Protein AF-A0A1F5BZK8-F1 (afdb_monomer_lite)

Radius of gyration: 39.13 Å; chains: 1; bounding box: 57×49×111 Å

Structure (mmCIF, N/CA/C/O backbone):
data_AF-A0A1F5BZK8-F1
#
_entry.id   AF-A0A1F5BZK8-F1
#
loop_
_atom_site.group_PDB
_atom_site.id
_atom_site.type_symbol
_atom_site.label_atom_id
_atom_site.label_alt_id
_atom_site.label_comp_id
_atom_site.label_asym_id
_atom_site.label_entity_id
_atom_site.label_seq_id
_atom_site.pdbx_PDB_ins_code
_atom_site.Cartn_x
_atom_site.Cartn_y
_atom_site.Cartn_z
_atom_site.occupancy
_atom_site.B_iso_or_equiv
_atom_site.auth_seq_id
_atom_site.auth_comp_id
_atom_site.auth_asym_id
_atom_site.auth_atom_id
_atom_site.pdbx_PDB_model_num
ATOM 1 N N . MET A 1 1 ? 40.650 -32.717 -86.537 1.00 50.59 1 MET A N 1
ATOM 2 C CA . MET A 1 1 ? 40.655 -31.982 -85.253 1.00 50.59 1 MET A CA 1
ATOM 3 C C . MET A 1 1 ? 39.331 -32.224 -84.530 1.00 50.59 1 MET A C 1
ATOM 5 O O . MET A 1 1 ? 38.383 -31.490 -84.745 1.00 50.59 1 MET A O 1
ATOM 9 N N . LYS A 1 2 ? 39.222 -33.298 -83.738 1.00 49.22 2 LYS A N 1
ATOM 10 C CA . LYS A 1 2 ? 38.059 -33.572 -82.874 1.00 49.22 2 LYS A CA 1
ATOM 11 C C . LYS A 1 2 ? 38.567 -33.761 -81.448 1.00 49.22 2 LYS A C 1
ATOM 13 O O . LYS A 1 2 ? 38.599 -34.866 -80.929 1.00 49.22 2 LYS A O 1
ATOM 18 N N . LYS A 1 3 ? 39.078 -32.679 -80.868 1.00 53.44 3 LYS A N 1
ATOM 19 C CA . LYS A 1 3 ? 39.225 -32.562 -79.418 1.00 53.44 3 LYS A CA 1
ATOM 20 C C . LYS A 1 3 ? 38.068 -31.698 -78.918 1.00 53.44 3 LYS A C 1
ATOM 22 O O . LYS A 1 3 ? 37.683 -30.755 -79.608 1.00 53.44 3 LYS A O 1
ATOM 27 N N . ASN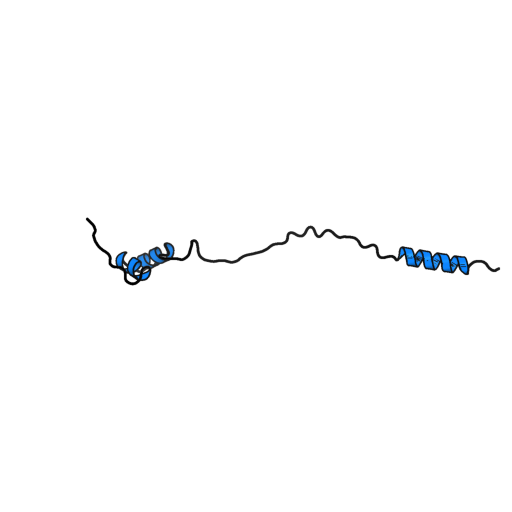 A 1 4 ? 37.575 -32.007 -77.723 1.00 61.34 4 ASN A N 1
ATOM 28 C CA . ASN A 1 4 ? 36.768 -31.123 -76.876 1.00 61.34 4 ASN A CA 1
ATOM 29 C C . ASN A 1 4 ? 35.255 -31.070 -77.133 1.00 61.34 4 ASN A C 1
ATOM 31 O O . ASN A 1 4 ? 34.716 -29.970 -77.201 1.00 61.34 4 ASN A O 1
ATOM 35 N N . LYS A 1 5 ? 34.550 -32.207 -77.204 1.00 62.69 5 LYS A N 1
ATOM 36 C CA . LYS A 1 5 ? 33.116 -32.218 -76.842 1.00 62.69 5 LYS A CA 1
ATOM 37 C C . LYS A 1 5 ? 32.923 -32.804 -75.443 1.00 62.69 5 LYS A C 1
ATOM 39 O O . LYS A 1 5 ? 32.543 -32.073 -74.542 1.00 62.69 5 LYS A O 1
ATOM 44 N N . GLU A 1 6 ? 33.394 -34.029 -75.221 1.00 60.81 6 GLU A N 1
ATOM 45 C CA . GLU A 1 6 ? 33.382 -34.676 -73.896 1.00 60.81 6 GLU A CA 1
ATOM 46 C C . GLU A 1 6 ? 34.219 -33.921 -72.849 1.00 60.81 6 GLU A C 1
ATOM 48 O O . GLU A 1 6 ? 33.865 -33.871 -71.679 1.00 60.81 6 GLU A O 1
ATOM 53 N N . GLU A 1 7 ? 35.318 -33.280 -73.259 1.00 61.19 7 GLU A N 1
ATOM 54 C CA . GLU A 1 7 ? 36.154 -32.466 -72.361 1.00 61.19 7 GLU A CA 1
ATOM 55 C C . GLU A 1 7 ? 35.515 -31.105 -72.025 1.00 61.19 7 GLU A C 1
ATOM 57 O O . GLU A 1 7 ? 35.895 -30.472 -71.045 1.00 61.19 7 GLU A O 1
ATOM 62 N N . ARG A 1 8 ? 34.550 -30.640 -72.836 1.00 59.28 8 ARG A N 1
ATOM 63 C CA . ARG A 1 8 ? 33.740 -29.448 -72.530 1.00 59.28 8 ARG A CA 1
ATOM 64 C C . ARG A 1 8 ? 32.585 -29.815 -71.616 1.00 59.28 8 ARG A C 1
ATOM 66 O O . ARG A 1 8 ? 32.403 -29.140 -70.618 1.00 59.28 8 ARG A O 1
ATOM 73 N N . GLU A 1 9 ? 31.916 -30.927 -71.898 1.00 62.91 9 GLU A N 1
ATOM 74 C CA . GLU A 1 9 ? 30.826 -31.453 -71.073 1.00 62.91 9 GLU A CA 1
ATOM 75 C C . GLU A 1 9 ? 31.330 -31.838 -69.671 1.00 62.91 9 GLU A C 1
ATOM 77 O O . GLU A 1 9 ? 30.706 -31.473 -68.685 1.00 62.91 9 GLU A O 1
ATOM 82 N N . LYS A 1 10 ? 32.520 -32.447 -69.539 1.00 60.81 10 LYS A N 1
ATOM 83 C CA . LYS A 1 10 ? 33.149 -32.702 -68.226 1.00 60.81 10 LYS A CA 1
ATOM 84 C C . LYS A 1 10 ? 33.524 -31.422 -67.477 1.00 60.81 10 LYS A C 1
ATOM 86 O O . LYS A 1 10 ? 33.307 -31.351 -66.277 1.00 60.81 10 LYS A O 1
ATOM 91 N N . LYS A 1 11 ? 34.035 -30.403 -68.178 1.00 59.22 11 LYS A N 1
ATOM 92 C CA . LYS A 1 11 ? 34.353 -29.094 -67.578 1.00 59.22 11 LYS A CA 1
ATOM 93 C C . LYS A 1 11 ? 33.110 -28.294 -67.202 1.00 59.22 11 LYS A C 1
ATOM 95 O O . LYS A 1 11 ? 33.193 -27.454 -66.314 1.00 59.22 11 LYS A O 1
ATOM 100 N N . GLU A 1 12 ? 31.994 -28.509 -67.890 1.00 60.19 12 GLU A N 1
ATOM 101 C CA . GLU A 1 12 ? 30.698 -27.899 -67.585 1.00 60.19 12 GLU A CA 1
ATOM 102 C C . GLU A 1 12 ? 30.029 -28.599 -66.399 1.00 60.19 12 GLU A C 1
ATOM 104 O O . GLU A 1 12 ? 29.575 -27.905 -65.498 1.00 60.19 12 GLU A O 1
ATOM 109 N N . VAL A 1 13 ? 30.087 -29.933 -66.327 1.00 60.38 13 VAL A N 1
ATOM 110 C CA . VAL A 1 13 ? 29.600 -30.713 -65.177 1.00 60.38 13 VAL A CA 1
ATOM 111 C C . VAL A 1 13 ? 30.452 -30.467 -63.925 1.00 60.38 13 VAL A C 1
ATOM 113 O O . VAL A 1 13 ? 29.888 -30.218 -62.868 1.00 60.38 13 VAL A O 1
ATOM 116 N N . GLU A 1 14 ? 31.788 -30.410 -64.027 1.00 59.41 14 GLU A N 1
ATOM 117 C CA . GLU A 1 14 ? 32.660 -30.012 -62.901 1.00 59.41 14 GLU A CA 1
ATOM 118 C C . GLU A 1 14 ? 32.380 -28.569 -62.448 1.00 59.41 14 GLU A C 1
ATOM 120 O O . GLU A 1 14 ? 32.361 -28.290 -61.251 1.00 59.41 14 GLU A O 1
ATOM 125 N N . LYS A 1 15 ? 32.088 -27.650 -63.385 1.00 56.47 15 LYS A N 1
ATOM 126 C CA . LYS A 1 15 ? 31.654 -26.279 -63.055 1.00 56.47 15 LYS A CA 1
ATOM 127 C C . LYS A 1 15 ? 30.277 -26.220 -62.400 1.00 56.47 15 LYS A C 1
ATOM 129 O O . LYS A 1 15 ? 30.023 -25.283 -61.646 1.00 56.47 15 LYS A O 1
ATOM 134 N N . GLU A 1 16 ? 29.374 -27.139 -62.730 1.00 56.47 16 GLU A N 1
ATOM 135 C CA . GLU A 1 16 ? 28.035 -27.227 -62.142 1.00 56.47 16 GLU A CA 1
ATOM 136 C C . GLU A 1 16 ? 28.054 -27.911 -60.768 1.00 56.47 16 GLU A C 1
ATOM 138 O O . GLU A 1 16 ? 27.347 -27.455 -59.869 1.00 56.47 16 GLU A O 1
ATOM 143 N N . GLU A 1 17 ? 28.915 -28.911 -60.553 1.00 54.00 17 GLU A N 1
ATOM 144 C CA . GLU A 1 17 ? 29.140 -29.546 -59.247 1.00 54.00 17 GLU A CA 1
ATOM 145 C C . GLU A 1 17 ? 29.883 -28.619 -58.271 1.00 54.00 17 GLU A C 1
ATOM 147 O O . GLU A 1 17 ? 29.534 -28.560 -57.094 1.00 54.00 17 GLU A O 1
ATOM 152 N N . GLU A 1 18 ? 30.832 -27.800 -58.740 1.00 54.66 18 GLU A N 1
ATOM 153 C CA . GLU A 1 18 ? 31.480 -26.760 -57.920 1.00 54.66 18 GLU A CA 1
ATOM 154 C C . GLU A 1 18 ? 30.520 -25.596 -57.584 1.00 54.66 18 GLU A C 1
ATOM 156 O O . GLU A 1 18 ? 30.745 -24.816 -56.654 1.00 54.66 18 GLU A O 1
ATOM 161 N N . LYS A 1 19 ? 29.391 -25.520 -58.303 1.00 52.62 19 LYS A N 1
ATOM 162 C CA . LYS A 1 19 ? 28.250 -24.644 -58.012 1.00 52.62 19 LYS A CA 1
ATOM 163 C C . LYS A 1 19 ? 27.269 -25.258 -57.007 1.00 52.62 19 LYS A C 1
ATOM 165 O O . LYS A 1 19 ? 26.227 -24.652 -56.738 1.00 52.62 19 LYS A O 1
ATOM 170 N N . ALA A 1 20 ? 27.584 -26.419 -56.427 1.00 59.00 20 ALA A N 1
ATOM 171 C CA . ALA A 1 20 ? 26.919 -26.898 -55.226 1.00 59.00 20 ALA A CA 1
ATOM 172 C C . ALA A 1 20 ? 27.118 -25.859 -54.115 1.00 59.00 20 ALA A C 1
ATOM 174 O O . ALA A 1 20 ? 28.227 -25.601 -53.644 1.00 59.00 20 ALA A O 1
ATOM 175 N N . LEU A 1 21 ? 26.014 -25.207 -53.756 1.00 60.50 21 LEU A N 1
ATOM 176 C CA . LEU A 1 21 ? 25.918 -24.145 -52.763 1.00 60.50 21 LEU A CA 1
ATOM 177 C C . LEU A 1 21 ? 26.759 -24.457 -51.520 1.00 60.50 21 LEU A C 1
ATOM 179 O O . LEU A 1 21 ? 26.433 -25.351 -50.738 1.00 60.50 21 LEU A O 1
ATOM 183 N N . LYS A 1 22 ? 27.812 -23.663 -51.303 1.00 64.94 22 LYS A N 1
ATOM 184 C CA . LYS A 1 22 ? 28.489 -23.573 -50.009 1.00 64.94 22 LYS A CA 1
ATOM 185 C C . LYS A 1 22 ? 27.494 -22.993 -49.009 1.00 64.94 22 LYS A C 1
ATOM 187 O O . LYS A 1 22 ? 27.317 -21.781 -48.928 1.00 64.94 22 LYS A O 1
ATOM 192 N N . VAL A 1 23 ? 26.807 -23.865 -48.283 1.00 68.62 23 VAL A N 1
ATOM 193 C CA . VAL A 1 23 ? 25.978 -23.464 -47.149 1.00 68.62 23 VAL A CA 1
ATOM 194 C C . VAL A 1 23 ? 26.923 -23.156 -45.996 1.00 68.62 23 VAL A C 1
ATOM 196 O O . VAL A 1 23 ? 27.415 -24.051 -45.313 1.00 68.62 23 VAL A O 1
ATOM 199 N N . GLU A 1 24 ? 27.220 -21.876 -45.808 1.00 72.56 24 GLU A N 1
ATOM 200 C CA . GLU A 1 24 ? 27.950 -21.409 -44.638 1.00 72.56 24 GLU A CA 1
ATOM 201 C C . GLU A 1 24 ? 26.962 -21.288 -43.472 1.00 72.56 24 GLU A C 1
ATOM 203 O O . GLU A 1 24 ? 26.047 -20.462 -43.488 1.00 72.56 24 GLU A O 1
ATOM 208 N N . ILE A 1 25 ? 27.111 -22.145 -42.458 1.00 69.81 25 ILE A N 1
ATOM 209 C CA . ILE A 1 25 ? 26.353 -22.011 -41.211 1.00 69.81 25 ILE A CA 1
ATOM 210 C C . ILE A 1 25 ? 26.933 -20.813 -40.459 1.00 69.81 25 ILE A C 1
ATOM 212 O O . ILE A 1 25 ? 27.875 -20.937 -39.675 1.00 69.81 25 ILE A O 1
ATOM 216 N N . VAL A 1 26 ? 26.369 -19.634 -40.712 1.00 75.50 26 VAL A N 1
ATOM 217 C CA . VAL A 1 26 ? 26.711 -18.417 -39.978 1.00 75.50 26 VAL A CA 1
ATOM 218 C C . VAL A 1 26 ? 26.087 -18.512 -38.591 1.00 75.50 26 VAL A C 1
ATOM 220 O O . VAL A 1 26 ? 24.878 -18.364 -38.405 1.00 75.50 26 VAL A O 1
ATOM 223 N N . LYS A 1 27 ? 26.922 -18.783 -37.588 1.00 71.62 27 LYS A N 1
ATOM 224 C CA . LYS A 1 27 ? 26.520 -18.754 -36.183 1.00 71.62 27 LYS A CA 1
ATOM 225 C C . LYS A 1 27 ? 26.268 -17.294 -35.793 1.00 71.62 27 LYS A C 1
ATOM 227 O O . LYS A 1 27 ? 27.206 -16.525 -35.593 1.00 71.62 27 LYS A O 1
ATOM 232 N N . LEU A 1 28 ? 25.000 -16.897 -35.729 1.00 72.75 28 LEU A N 1
ATOM 233 C CA . LEU A 1 28 ? 24.604 -15.574 -35.251 1.00 72.75 28 LEU A CA 1
ATOM 234 C C . LEU A 1 28 ? 24.953 -15.461 -33.759 1.00 72.75 28 LEU A C 1
ATOM 236 O O . LEU A 1 28 ? 24.252 -15.992 -32.904 1.00 72.75 28 LEU A O 1
ATOM 240 N N . ASN A 1 29 ? 26.040 -14.755 -33.440 1.00 74.62 29 ASN A N 1
ATOM 241 C CA . ASN A 1 29 ? 26.439 -14.422 -32.064 1.00 74.62 29 ASN A CA 1
ATOM 242 C C 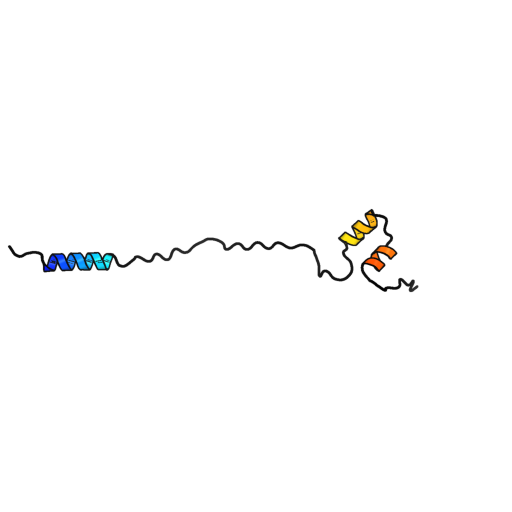. ASN A 1 29 ? 25.642 -13.222 -31.513 1.00 74.62 29 ASN A C 1
ATOM 244 O O . ASN A 1 29 ? 26.172 -12.384 -30.786 1.00 74.62 29 ASN A O 1
ATOM 248 N N . THR A 1 30 ? 24.375 -13.090 -31.900 1.00 78.19 30 THR A N 1
ATOM 249 C CA . THR A 1 30 ? 23.495 -12.022 -31.426 1.00 78.19 30 THR A CA 1
ATOM 250 C C . THR A 1 30 ? 22.788 -12.479 -30.162 1.00 78.19 30 THR A C 1
ATOM 252 O O . THR A 1 30 ? 22.049 -13.462 -30.181 1.00 78.19 30 THR A O 1
ATOM 255 N N . SER A 1 31 ? 23.002 -11.756 -29.064 1.00 81.69 31 SER A N 1
ATOM 256 C CA . SER A 1 31 ? 22.257 -11.971 -27.825 1.00 81.69 31 SER A CA 1
ATOM 257 C C . SER A 1 31 ? 20.768 -11.732 -28.070 1.00 81.69 31 SER A C 1
ATOM 259 O O . SER A 1 31 ? 20.376 -10.661 -28.535 1.00 81.69 31 SER A O 1
ATOM 261 N N . LEU A 1 32 ? 19.939 -12.724 -27.752 1.00 88.50 32 LEU A N 1
ATOM 262 C CA . LEU A 1 32 ? 18.489 -12.582 -27.772 1.00 88.50 32 LEU A CA 1
ATOM 263 C C . LEU A 1 32 ? 18.064 -11.800 -26.525 1.00 88.50 32 LEU A C 1
ATOM 265 O O . LEU A 1 32 ? 18.161 -12.303 -25.407 1.00 88.50 32 LEU A O 1
ATOM 269 N N . THR A 1 33 ? 17.632 -10.556 -26.715 1.00 91.88 33 THR A N 1
ATOM 270 C CA . THR A 1 33 ? 17.206 -9.677 -25.620 1.00 91.88 33 THR A CA 1
ATOM 271 C C . THR A 1 33 ? 15.691 -9.698 -25.493 1.00 91.88 33 THR A C 1
ATOM 273 O O . THR A 1 33 ? 14.979 -9.371 -26.440 1.00 91.88 33 THR A O 1
ATOM 276 N N . PHE A 1 34 ? 15.203 -10.013 -24.295 1.00 93.00 34 PHE A N 1
ATOM 277 C CA . PHE A 1 34 ? 13.802 -9.847 -23.923 1.00 93.00 34 PHE A CA 1
ATOM 278 C C . PHE A 1 34 ? 13.686 -8.727 -22.894 1.00 93.00 34 PHE A C 1
ATOM 280 O O . PHE A 1 34 ? 14.377 -8.744 -21.876 1.00 93.00 34 PHE A O 1
ATOM 287 N N . ILE A 1 35 ? 12.814 -7.756 -23.159 1.00 94.06 35 ILE A N 1
ATOM 288 C CA . ILE A 1 35 ? 12.529 -6.652 -22.242 1.00 94.06 35 ILE A CA 1
ATOM 289 C C . ILE A 1 35 ? 11.113 -6.842 -21.714 1.00 94.06 35 ILE A C 1
ATOM 291 O O . ILE A 1 35 ? 10.159 -6.890 -22.490 1.00 94.06 35 ILE A O 1
ATOM 295 N N . PHE A 1 36 ? 10.985 -6.935 -20.394 1.00 94.44 36 PHE A N 1
ATOM 296 C CA . PHE A 1 36 ? 9.698 -6.983 -19.713 1.00 94.44 36 PHE A CA 1
ATOM 297 C C . PHE A 1 36 ? 9.443 -5.649 -19.023 1.00 94.44 36 PHE A C 1
ATOM 299 O O . PHE A 1 36 ? 10.301 -5.135 -18.307 1.00 94.44 36 PHE A O 1
ATOM 306 N N . TYR A 1 37 ? 8.241 -5.117 -19.217 1.00 95.81 37 TYR A N 1
ATOM 307 C CA . TYR A 1 37 ? 7.753 -3.944 -18.508 1.00 95.81 37 TYR A CA 1
ATOM 308 C C . TYR A 1 37 ? 6.702 -4.394 -17.499 1.00 95.81 37 TYR A C 1
ATOM 310 O O . TYR A 1 37 ? 5.775 -5.125 -17.842 1.00 95.81 37 TYR A O 1
ATOM 318 N N . GLY A 1 38 ? 6.853 -3.963 -16.252 1.00 94.38 38 GLY 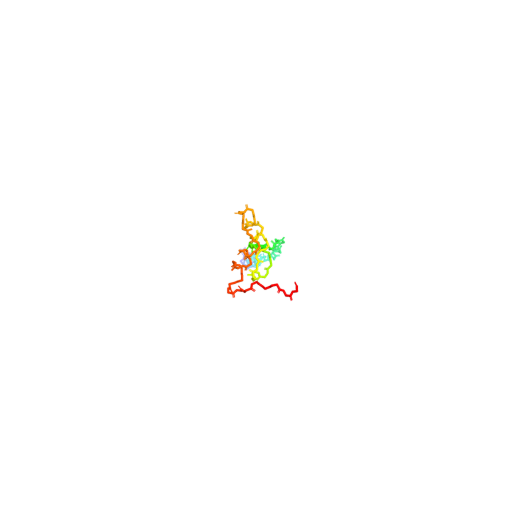A N 1
ATOM 319 C CA . GLY A 1 38 ? 5.942 -4.284 -15.161 1.00 94.38 38 GLY A CA 1
ATOM 320 C C . GLY A 1 38 ? 5.811 -3.108 -14.204 1.00 94.38 38 GLY A C 1
ATOM 321 O O . GLY A 1 38 ? 6.621 -2.182 -14.222 1.00 94.38 38 GLY A O 1
ATOM 322 N N . SER A 1 39 ? 4.773 -3.138 -13.375 1.00 94.19 39 SER A N 1
ATOM 323 C CA . SER A 1 39 ? 4.537 -2.132 -12.341 1.00 94.19 39 SER A CA 1
ATOM 324 C C . SER A 1 39 ? 4.078 -2.796 -11.046 1.00 94.19 39 SER A C 1
ATOM 326 O O . SER A 1 39 ? 3.594 -3.928 -11.057 1.00 94.19 39 SER A O 1
ATOM 328 N N . GLY A 1 40 ? 4.242 -2.085 -9.931 1.00 93.50 40 GLY A N 1
ATOM 329 C CA . GLY A 1 40 ? 3.977 -2.614 -8.596 1.00 93.50 40 GLY A CA 1
ATOM 330 C C . GLY A 1 40 ? 5.163 -3.381 -8.004 1.00 93.50 40 GLY A C 1
ATOM 331 O O . GLY A 1 40 ? 6.084 -3.799 -8.701 1.00 93.50 40 GLY A O 1
ATOM 332 N N . ASN A 1 41 ? 5.153 -3.524 -6.680 1.00 94.75 41 ASN A N 1
ATOM 333 C CA . ASN A 1 41 ? 6.138 -4.295 -5.930 1.00 94.75 41 ASN A CA 1
ATOM 334 C C . ASN A 1 41 ? 5.412 -5.023 -4.788 1.00 94.75 41 ASN A C 1
ATOM 336 O O . ASN A 1 41 ? 4.879 -4.376 -3.886 1.00 94.75 41 ASN A O 1
ATOM 340 N N . GLY A 1 42 ? 5.337 -6.353 -4.874 1.00 94.12 42 GLY A N 1
ATOM 341 C CA . GLY A 1 42 ? 4.626 -7.215 -3.927 1.00 94.12 42 GLY A CA 1
ATOM 342 C C . GLY A 1 42 ? 3.489 -8.018 -4.565 1.00 94.12 42 GLY A C 1
ATOM 343 O O . GLY A 1 42 ? 3.254 -7.956 -5.767 1.00 94.12 42 GLY A O 1
ATOM 344 N N . HIS A 1 43 ? 2.765 -8.776 -3.741 1.00 95.75 43 HIS A N 1
ATOM 345 C CA . HIS A 1 43 ? 1.708 -9.693 -4.191 1.00 95.75 43 HIS A CA 1
ATOM 346 C C . HIS A 1 43 ? 0.364 -9.005 -4.505 1.00 95.75 43 HIS A C 1
ATOM 348 O O . HIS A 1 43 ? -0.583 -9.675 -4.904 1.00 95.75 43 HIS A O 1
ATOM 354 N N . GLY A 1 44 ? 0.251 -7.688 -4.290 1.00 94.56 44 GLY A N 1
ATOM 355 C CA . GLY A 1 44 ? -0.915 -6.893 -4.699 1.00 94.56 44 GLY A CA 1
ATOM 356 C C . GLY A 1 44 ? -2.212 -7.141 -3.918 1.00 94.56 44 GLY A C 1
ATOM 357 O O . GLY A 1 44 ? -3.277 -6.779 -4.404 1.00 94.56 44 GLY A O 1
ATOM 358 N N . VAL A 1 45 ? -2.150 -7.742 -2.723 1.00 97.06 45 VAL A N 1
ATOM 359 C CA . VAL A 1 45 ? -3.339 -8.038 -1.898 1.00 97.06 45 VAL A CA 1
ATOM 360 C C . VAL A 1 45 ? -3.284 -7.258 -0.586 1.00 97.06 45 VAL A C 1
ATOM 362 O O . VAL A 1 45 ? -2.238 -7.176 0.054 1.00 97.06 45 VAL A O 1
ATOM 365 N N . GLY A 1 46 ? -4.420 -6.708 -0.161 1.00 97.00 46 GLY A N 1
ATOM 366 C CA . GLY A 1 46 ? -4.522 -5.918 1.063 1.00 97.00 46 GLY A CA 1
ATOM 367 C C . GLY A 1 46 ? -4.050 -4.482 0.852 1.00 97.00 46 GLY A C 1
ATOM 368 O O . GLY A 1 46 ? -4.555 -3.785 -0.022 1.00 97.00 46 GLY A O 1
ATOM 369 N N . MET A 1 47 ? -3.105 -4.027 1.673 1.00 98.00 47 MET A N 1
ATOM 370 C CA . MET A 1 47 ? -2.716 -2.620 1.754 1.00 98.00 47 MET A CA 1
ATOM 371 C C . MET A 1 47 ? -1.439 -2.303 0.976 1.00 98.00 47 MET A C 1
ATOM 373 O O . MET A 1 47 ? -0.380 -2.871 1.240 1.00 98.00 47 MET A O 1
ATOM 377 N N . SER A 1 48 ? -1.511 -1.321 0.072 1.00 98.00 48 SER A N 1
ATOM 378 C CA . SER A 1 48 ? -0.313 -0.727 -0.525 1.00 98.00 48 SER A CA 1
ATOM 379 C C . SER A 1 48 ? 0.358 0.213 0.472 1.00 98.00 48 SER A C 1
ATOM 381 O O . SER A 1 48 ? -0.243 1.194 0.906 1.00 98.00 48 SER A O 1
ATOM 383 N N . GLN A 1 49 ? 1.627 -0.046 0.791 1.00 97.69 49 GLN A N 1
ATOM 384 C CA . GLN A 1 49 ? 2.425 0.815 1.671 1.00 97.69 49 GLN A CA 1
ATOM 385 C C . GLN A 1 49 ? 2.566 2.232 1.095 1.00 97.69 49 GLN A C 1
ATOM 387 O O . GLN A 1 49 ? 2.327 3.218 1.790 1.00 97.69 49 GLN A O 1
ATOM 392 N N . TRP A 1 50 ? 2.878 2.332 -0.201 1.00 97.81 50 TRP A N 1
ATOM 393 C CA . TRP A 1 50 ? 2.990 3.614 -0.899 1.00 97.81 50 TRP A CA 1
ATOM 394 C C . TRP A 1 50 ? 1.651 4.342 -0.996 1.00 97.81 50 TRP A C 1
ATOM 396 O O . TRP A 1 50 ? 1.598 5.556 -0.807 1.00 97.81 50 TRP A O 1
ATOM 406 N N . GLY A 1 51 ? 0.559 3.612 -1.230 1.00 97.88 51 GLY A N 1
ATOM 407 C CA . GLY A 1 51 ? -0.771 4.213 -1.238 1.00 97.88 51 GLY A CA 1
ATOM 408 C C . GLY A 1 51 ? -1.200 4.712 0.148 1.00 97.88 51 GLY A C 1
ATOM 409 O O . GLY A 1 51 ? -1.725 5.814 0.256 1.00 97.88 51 GLY A O 1
ATOM 410 N N . ALA A 1 52 ? -0.923 3.963 1.220 1.00 98.44 52 ALA A N 1
ATOM 411 C CA . ALA A 1 52 ? -1.175 4.396 2.599 1.00 98.44 52 ALA A CA 1
ATOM 412 C C . ALA A 1 52 ? -0.369 5.654 2.975 1.00 98.44 52 ALA A C 1
ATOM 414 O O . ALA A 1 52 ? -0.899 6.577 3.601 1.00 98.44 52 ALA A O 1
ATOM 415 N N . TYR A 1 53 ? 0.895 5.727 2.547 1.00 98.44 53 TYR A N 1
ATOM 416 C CA . TYR A 1 53 ? 1.712 6.930 2.697 1.00 98.44 53 TYR A CA 1
ATOM 417 C C . TYR A 1 53 ? 1.088 8.126 1.961 1.00 98.44 53 TYR A C 1
ATOM 419 O O . TYR A 1 53 ? 0.890 9.177 2.566 1.00 98.44 53 TYR A O 1
ATOM 427 N N . GLY A 1 54 ? 0.674 7.950 0.701 1.00 98.56 54 GLY A N 1
ATOM 428 C CA . GLY A 1 54 ? -0.024 8.987 -0.067 1.00 98.56 54 GLY A CA 1
ATOM 429 C C . GLY A 1 54 ? -1.320 9.468 0.595 1.00 98.56 54 GLY A C 1
ATOM 430 O O . GLY A 1 54 ? -1.551 10.670 0.691 1.00 98.56 54 GLY A O 1
ATOM 431 N N . MET A 1 55 ? -2.128 8.553 1.136 1.00 98.56 55 MET A N 1
ATOM 432 C CA . MET A 1 55 ? -3.336 8.906 1.892 1.00 98.56 55 MET A CA 1
ATOM 433 C C . MET A 1 55 ? -3.016 9.714 3.157 1.00 98.56 55 MET A C 1
ATOM 435 O O . MET A 1 55 ? -3.748 10.644 3.493 1.00 98.56 55 MET A O 1
ATOM 439 N N . THR A 1 56 ? -1.908 9.404 3.838 1.00 98.44 56 THR A N 1
ATOM 440 C CA . THR A 1 56 ? -1.441 10.172 5.006 1.00 98.44 56 THR A CA 1
ATOM 441 C C . THR A 1 56 ? -1.050 11.594 4.604 1.00 98.44 56 THR A C 1
ATOM 443 O O . THR A 1 56 ? -1.426 12.546 5.284 1.00 98.44 56 THR A O 1
ATOM 446 N N . LEU A 1 57 ? -0.357 11.761 3.470 1.00 98.50 57 LEU A N 1
ATOM 447 C CA . LEU A 1 57 ? -0.017 13.083 2.926 1.00 98.50 57 LEU A CA 1
ATOM 448 C C . LEU A 1 57 ? -1.259 13.909 2.555 1.00 98.50 57 LEU A C 1
ATOM 450 O O . LEU A 1 57 ? -1.215 15.134 2.588 1.00 98.50 57 LEU A O 1
ATOM 454 N N . GLN A 1 58 ? -2.372 13.245 2.242 1.00 98.12 58 GLN A N 1
ATOM 455 C CA . GLN A 1 58 ? -3.677 13.868 1.995 1.00 98.12 58 GLN A CA 1
ATOM 456 C C . GLN A 1 58 ? -4.495 14.101 3.281 1.00 98.12 58 GLN A C 1
ATOM 458 O O . GLN A 1 58 ? -5.630 14.564 3.208 1.00 98.12 58 GLN A O 1
ATOM 463 N N . GLY A 1 59 ? -3.943 13.791 4.459 1.00 98.31 59 GLY A N 1
ATOM 464 C CA . GLY A 1 59 ? -4.582 14.020 5.759 1.00 98.31 59 GLY A CA 1
ATOM 465 C C . GLY A 1 59 ? -5.456 12.872 6.272 1.00 98.31 59 GLY A C 1
ATOM 466 O O . GLY A 1 59 ? -6.115 13.030 7.300 1.00 98.31 59 GLY A O 1
ATOM 467 N N . SER A 1 60 ? -5.462 11.715 5.604 1.00 98.50 60 SER A N 1
ATOM 468 C CA . SER A 1 60 ? -6.195 10.536 6.087 1.00 98.50 60 SER A CA 1
ATOM 469 C C . SER A 1 60 ? -5.582 10.008 7.381 1.00 98.50 60 SER A C 1
ATOM 471 O O . SER A 1 60 ? -4.358 9.931 7.520 1.00 98.50 60 SER A O 1
ATOM 473 N N . ARG A 1 61 ? -6.424 9.581 8.325 1.00 98.12 61 ARG A N 1
ATOM 474 C CA . ARG A 1 61 ? -5.962 8.929 9.556 1.00 98.12 61 ARG A CA 1
ATOM 475 C C . ARG A 1 61 ? -5.820 7.427 9.333 1.00 98.12 61 ARG A C 1
ATOM 477 O O . ARG A 1 61 ? -6.384 6.865 8.396 1.00 98.12 61 ARG A O 1
ATOM 484 N N . TYR A 1 62 ? -5.112 6.745 10.236 1.00 97.56 62 TYR A N 1
ATOM 485 C CA . TYR A 1 62 ? -4.890 5.298 10.119 1.00 97.56 62 TYR A CA 1
ATOM 486 C C . TYR A 1 62 ? -6.205 4.506 10.010 1.00 97.56 62 TYR A C 1
ATOM 488 O O . TYR A 1 62 ? -6.255 3.507 9.300 1.00 97.56 62 TYR A O 1
ATOM 496 N N . GLN A 1 63 ? -7.281 4.952 10.671 1.00 97.88 63 GLN A N 1
ATOM 497 C CA . GLN A 1 63 ? -8.583 4.292 10.581 1.00 97.88 63 GLN A CA 1
ATOM 498 C C . GLN A 1 63 ? -9.172 4.350 9.169 1.00 97.88 63 GLN A C 1
ATOM 500 O O . GLN A 1 63 ? -9.738 3.359 8.712 1.00 97.88 63 GLN A O 1
ATOM 505 N N . ASP A 1 64 ? -9.029 5.487 8.489 1.00 98.06 64 ASP A N 1
ATOM 506 C CA . ASP A 1 64 ? -9.544 5.699 7.134 1.00 98.06 64 ASP A CA 1
ATOM 507 C C . ASP A 1 64 ? -8.753 4.851 6.135 1.00 98.06 64 ASP A C 1
ATOM 509 O O . ASP A 1 64 ? -9.329 4.154 5.302 1.00 98.06 64 ASP A O 1
ATOM 513 N N . ILE A 1 65 ? -7.426 4.829 6.296 1.00 98.50 65 ILE A N 1
ATOM 514 C CA . ILE A 1 65 ? -6.510 4.022 5.485 1.00 98.50 65 ILE A CA 1
ATOM 515 C C . ILE A 1 65 ? -6.840 2.530 5.621 1.00 98.50 65 ILE A C 1
ATOM 517 O O . ILE A 1 65 ? -6.998 1.834 4.620 1.00 98.50 65 ILE A O 1
ATOM 521 N N . LEU A 1 66 ? -6.991 2.027 6.849 1.00 98.25 66 LEU A N 1
ATOM 522 C CA . LEU A 1 66 ? -7.302 0.614 7.073 1.00 98.25 66 LEU A CA 1
ATOM 523 C C . LEU A 1 66 ? -8.677 0.233 6.515 1.00 98.25 66 LEU A C 1
ATOM 525 O O . LEU A 1 66 ? -8.801 -0.817 5.892 1.00 98.25 66 LEU A O 1
ATOM 529 N N . LYS A 1 67 ? -9.698 1.081 6.691 1.00 98.06 67 LYS A N 1
ATOM 530 C CA . LYS A 1 67 ? -11.043 0.830 6.146 1.00 98.06 67 LYS A CA 1
ATOM 531 C C . LYS A 1 67 ? -11.093 0.893 4.619 1.00 98.06 67 LYS A C 1
ATOM 533 O O . LYS A 1 67 ? -11.932 0.224 4.023 1.00 98.06 67 LYS A O 1
ATOM 538 N N . TYR A 1 68 ? -1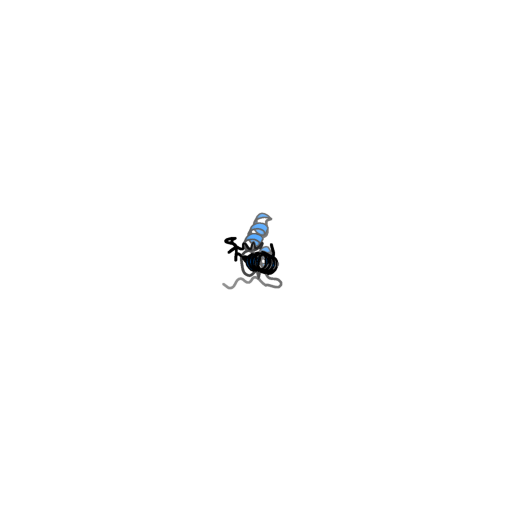0.211 1.671 3.991 1.00 97.75 68 TYR A N 1
ATOM 539 C CA . TYR A 1 68 ? -10.080 1.723 2.536 1.00 97.75 68 TYR A CA 1
ATOM 540 C C . TYR A 1 68 ? -9.536 0.405 1.966 1.00 97.75 68 TYR A C 1
ATOM 542 O O . TYR A 1 68 ? -10.118 -0.150 1.035 1.00 97.75 68 TYR A O 1
ATOM 550 N N . TYR A 1 69 ? -8.454 -0.126 2.545 1.00 98.25 69 TYR A N 1
ATOM 551 C CA . TYR A 1 69 ? -7.817 -1.356 2.051 1.00 98.25 69 TYR A CA 1
ATOM 552 C C . TYR A 1 69 ? -8.500 -2.644 2.508 1.00 98.25 69 TYR A C 1
ATOM 554 O O . TYR A 1 69 ? -8.422 -3.662 1.820 1.00 98.25 69 TYR A O 1
ATOM 562 N N . TYR A 1 70 ? -9.166 -2.616 3.658 1.00 98.00 70 TYR A N 1
ATOM 563 C CA . TYR A 1 70 ? -9.847 -3.771 4.221 1.00 98.00 70 TYR A CA 1
ATOM 564 C C . TYR A 1 70 ? -11.319 -3.426 4.439 1.00 98.00 70 TYR A C 1
ATOM 566 O O . TYR A 1 70 ? -11.718 -2.875 5.462 1.00 98.00 70 TYR A O 1
ATOM 574 N N . GLN A 1 71 ? -12.145 -3.732 3.446 1.00 96.75 71 GLN A N 1
ATOM 575 C CA . GLN A 1 71 ? -13.563 -3.392 3.483 1.00 96.75 71 GLN A CA 1
ATOM 576 C C . GLN A 1 71 ? -14.304 -4.223 4.540 1.00 96.75 71 GLN A C 1
ATOM 578 O O . GLN A 1 71 ? -14.062 -5.418 4.695 1.00 96.75 71 GLN A O 1
ATOM 583 N N . GLY A 1 72 ? -15.213 -3.581 5.278 1.00 96.44 72 GLY A N 1
ATOM 584 C CA . GLY A 1 72 ? -16.034 -4.248 6.294 1.00 96.44 72 GLY A CA 1
ATOM 585 C C . GLY A 1 72 ? -15.312 -4.595 7.602 1.00 96.44 72 GLY A C 1
ATOM 586 O O . GLY A 1 72 ? -15.880 -5.307 8.427 1.00 96.44 72 GLY A O 1
ATOM 587 N N . ILE A 1 73 ? -14.085 -4.107 7.826 1.00 97.38 73 ILE A N 1
ATOM 588 C CA . ILE A 1 73 ? -13.386 -4.344 9.096 1.00 97.38 73 ILE A CA 1
ATOM 589 C C . ILE A 1 73 ? -13.934 -3.486 10.238 1.00 97.38 73 ILE A C 1
ATOM 591 O O . ILE A 1 73 ? -14.354 -2.342 10.051 1.00 97.38 73 ILE A O 1
ATOM 595 N N . ASN A 1 74 ? -13.799 -4.013 11.454 1.00 96.31 74 ASN A N 1
ATOM 596 C CA . ASN A 1 74 ? -13.969 -3.267 12.694 1.00 96.31 74 ASN A CA 1
ATOM 597 C C . ASN A 1 74 ? -12.624 -3.150 13.414 1.00 96.31 74 ASN A C 1
ATOM 599 O O . ASN A 1 74 ? -11.930 -4.144 13.624 1.00 96.31 74 ASN A O 1
ATOM 603 N N . ILE A 1 75 ? -12.266 -1.930 13.811 1.00 96.56 75 ILE A N 1
ATOM 604 C CA . ILE A 1 75 ? -11.052 -1.661 14.586 1.00 96.56 75 ILE A CA 1
ATOM 605 C C . ILE A 1 75 ? -11.427 -1.738 16.065 1.00 96.56 75 ILE A C 1
ATOM 607 O O . ILE A 1 75 ? -12.226 -0.932 16.540 1.00 96.56 75 ILE A O 1
ATOM 611 N N . ILE A 1 76 ? -10.853 -2.703 16.784 1.00 96.50 76 ILE A N 1
ATOM 612 C CA . ILE A 1 76 ? -11.115 -2.931 18.209 1.00 96.50 76 ILE A CA 1
ATOM 613 C C . ILE A 1 76 ? -9.848 -2.708 19.038 1.00 96.50 76 ILE A C 1
ATOM 615 O O . ILE A 1 76 ? -8.754 -3.115 18.646 1.00 96.50 76 ILE A O 1
ATOM 619 N N . LYS A 1 77 ? -9.995 -2.087 20.211 1.00 95.81 77 LYS A N 1
ATOM 620 C CA . LYS A 1 77 ? -8.937 -2.055 21.224 1.00 95.81 77 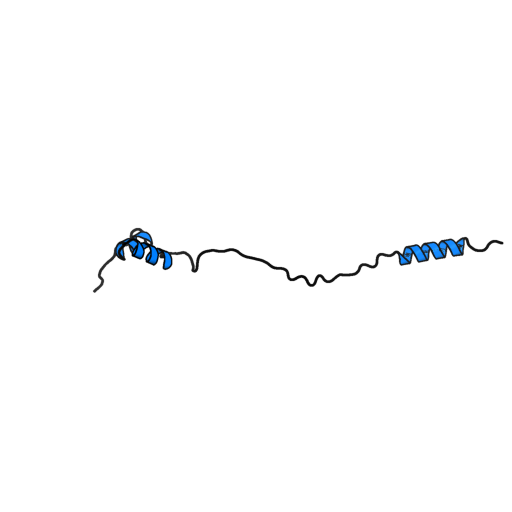LYS A CA 1
ATOM 621 C C . LYS A 1 77 ? -8.994 -3.368 22.005 1.00 95.81 77 LYS A C 1
ATOM 623 O O . LYS A 1 77 ? -10.008 -3.653 22.633 1.00 95.81 77 LYS A O 1
ATOM 628 N N . LYS A 1 78 ? -7.935 -4.178 21.919 1.00 94.75 78 LYS A N 1
ATOM 629 C CA . LYS A 1 78 ? -7.908 -5.521 22.524 1.00 94.75 78 LYS A CA 1
ATOM 630 C C . LYS A 1 78 ? -7.489 -5.521 24.001 1.00 94.75 78 LYS A C 1
ATOM 632 O O . LYS A 1 78 ? -7.882 -6.430 24.723 1.00 94.75 78 LYS A O 1
ATOM 637 N N . TYR A 1 79 ? -6.706 -4.535 24.430 1.00 92.00 79 TYR A N 1
ATOM 638 C CA . TYR A 1 79 ? -6.195 -4.364 25.792 1.00 92.00 79 TYR A CA 1
ATOM 639 C C . TYR A 1 79 ? -5.982 -2.876 26.078 1.00 92.00 79 TYR A C 1
ATOM 641 O O . TYR A 1 79 ? -5.679 -2.127 25.118 1.00 92.00 79 TYR A O 1
#

Sequence (79 aa):
MKKNKEEREKKEVEKEEEKALKVEIVKLNTSLTFIFYGSGNGHGVGMSQWGAYGMTLQGSRYQDILKYYYQGINIIKKY

Secondary structure (DSSP, 8-state):
----SHHHHHHHHHHHHTTS--------------------SS---S--HHHHHHHHHTT--HHHHHHHHSTT-------

Foldseek 3Di:
DDPDPVVVVVVVVVVVVVVPDPPDPPDPPDDDDDDDDDDDDDPPAFADPVVLVVVVVVVDDPVRRNCVRDPPDDDDDPD

pLDDT: mean 83.25, std 17.3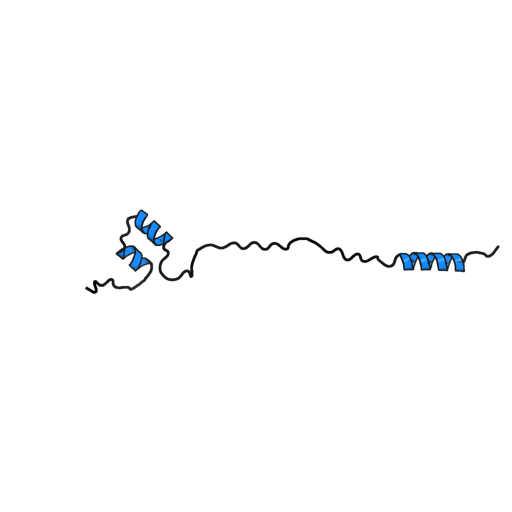4, range [49.22, 98.56]